Protein AF-A0A959SP92-F1 (afdb_monomer_lite)

Foldseek 3Di:
DVVLCVCCDDVNVNVVVVQVVVQVVVCVVVVHHDDDDDDDDDDPPLVVDPVSCVVVPD

Secondary structure (DSSP, 8-state):
-HHHHHHH-GGGHHHHHHHHHHHHHHHHHHTS-----------TTTTT-HHHHHHHT-

Radius of gyration: 14.28 Å; chains: 1; bounding box: 28×30×34 Å

Sequence (58 aa):
DSQKGIIIGRGGGALRQLGTEARKAIEKFVGRKVFLDLKVKVDEDWRGDDRKLRQYGY

pLDDT: mean 94.22, std 5.04, range [63.44, 98.25]

Structure (mmCIF, N/CA/C/O backbone):
data_AF-A0A959SP92-F1
#
_entry.id   AF-A0A959SP92-F1
#
loop_
_atom_site.group_PDB
_atom_site.id
_atom_site.type_symbol
_atom_site.label_atom_id
_atom_site.label_alt_id
_atom_site.label_comp_id
_atom_site.label_asym_id
_atom_site.label_entity_id
_atom_site.label_seq_id
_atom_site.pdbx_PDB_ins_code
_atom_site.Cartn_x
_atom_site.Cartn_y
_atom_site.Cartn_z
_ato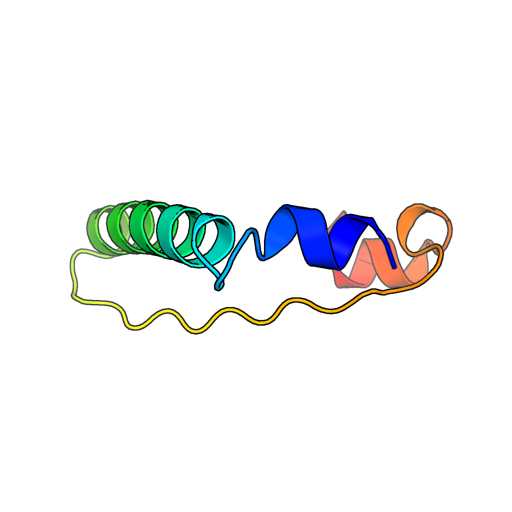m_site.occupancy
_atom_site.B_iso_or_equiv
_atom_site.auth_seq_id
_atom_site.auth_comp_id
_atom_site.auth_asym_id
_atom_site.auth_atom_id
_atom_site.pdbx_PDB_model_num
ATOM 1 N N . ASP A 1 1 ? 11.707 -0.439 -12.495 1.00 63.44 1 ASP A N 1
ATOM 2 C CA . ASP A 1 1 ? 12.040 0.417 -11.329 1.00 63.44 1 ASP A CA 1
ATOM 3 C C . ASP A 1 1 ? 11.155 1.631 -11.070 1.00 63.44 1 ASP A C 1
ATOM 5 O O . ASP A 1 1 ? 10.803 1.846 -9.913 1.00 63.44 1 ASP A O 1
ATOM 9 N N . SER A 1 2 ? 10.733 2.406 -12.078 1.00 82.62 2 SER A N 1
ATOM 10 C CA . SER A 1 2 ? 9.926 3.631 -11.870 1.00 82.62 2 SER A CA 1
ATOM 11 C C . SER A 1 2 ? 8.623 3.414 -11.080 1.00 82.62 2 SER A C 1
ATOM 13 O O . SER A 1 2 ? 8.254 4.227 -10.233 1.00 82.62 2 SER A O 1
ATOM 15 N N . GLN A 1 3 ? 7.955 2.280 -11.296 1.00 85.81 3 GLN A N 1
ATOM 16 C CA . GLN A 1 3 ? 6.681 1.928 -10.658 1.00 85.81 3 GLN A CA 1
ATOM 17 C C . GLN A 1 3 ? 6.786 1.811 -9.133 1.00 85.81 3 GLN A C 1
ATOM 19 O O . GLN A 1 3 ? 5.885 2.246 -8.416 1.00 85.81 3 GLN A O 1
ATOM 24 N N . LYS A 1 4 ? 7.902 1.274 -8.620 1.00 89.81 4 LYS A N 1
ATOM 25 C CA . LYS A 1 4 ? 8.109 1.111 -7.175 1.00 89.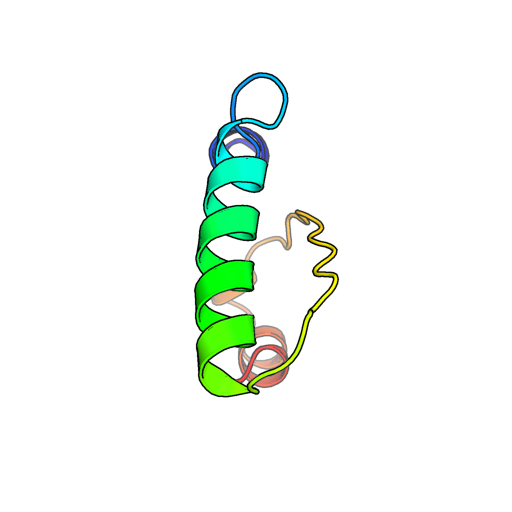81 4 LYS A CA 1
ATOM 26 C C . LYS A 1 4 ? 8.105 2.465 -6.465 1.00 89.81 4 LYS A C 1
ATOM 28 O O . LYS A 1 4 ? 7.478 2.598 -5.419 1.00 89.81 4 LYS A O 1
ATOM 33 N N . GLY A 1 5 ? 8.750 3.472 -7.055 1.00 90.81 5 GLY A N 1
ATOM 34 C CA . GLY A 1 5 ? 8.752 4.836 -6.525 1.00 90.81 5 GLY A CA 1
ATOM 35 C C . GLY A 1 5 ? 7.358 5.468 -6.510 1.00 90.81 5 GLY A C 1
ATOM 36 O O . GLY A 1 5 ? 6.991 6.102 -5.524 1.00 90.81 5 GLY A O 1
ATOM 37 N N . ILE A 1 6 ? 6.561 5.239 -7.559 1.00 91.38 6 ILE A N 1
ATOM 38 C CA . ILE A 1 6 ? 5.185 5.750 -7.670 1.00 91.38 6 ILE A CA 1
ATOM 39 C C . ILE A 1 6 ? 4.285 5.150 -6.581 1.00 91.38 6 ILE A C 1
ATOM 41 O O . ILE A 1 6 ? 3.580 5.890 -5.900 1.00 91.38 6 ILE A O 1
ATOM 45 N N . ILE A 1 7 ? 4.345 3.829 -6.376 1.00 92.94 7 ILE A N 1
ATOM 46 C CA . ILE A 1 7 ? 3.513 3.135 -5.377 1.00 92.94 7 ILE A CA 1
ATOM 47 C C . ILE A 1 7 ? 3.898 3.544 -3.950 1.00 92.94 7 ILE A C 1
ATOM 49 O O . ILE A 1 7 ? 3.031 3.731 -3.099 1.00 92.94 7 ILE A O 1
ATOM 53 N N . ILE A 1 8 ? 5.196 3.689 -3.671 1.00 94.19 8 ILE A N 1
ATOM 54 C CA . ILE A 1 8 ? 5.664 4.116 -2.347 1.00 94.19 8 ILE A CA 1
ATOM 55 C C . ILE A 1 8 ? 5.290 5.588 -2.105 1.00 94.19 8 ILE A C 1
ATOM 57 O O . ILE A 1 8 ? 4.803 5.943 -1.028 1.00 94.19 8 ILE A O 1
ATOM 61 N N . GLY A 1 9 ? 5.464 6.441 -3.115 1.00 93.31 9 GLY A N 1
ATOM 62 C CA . GLY A 1 9 ? 5.293 7.886 -3.011 1.00 93.31 9 GLY A CA 1
ATOM 63 C C . GLY A 1 9 ? 6.398 8.557 -2.186 1.00 93.31 9 GLY A C 1
ATOM 64 O O . GLY A 1 9 ? 7.227 7.908 -1.540 1.00 93.31 9 GLY A O 1
ATOM 65 N N . ARG A 1 10 ? 6.420 9.895 -2.179 1.00 93.75 10 ARG A N 1
ATOM 66 C CA . ARG A 1 10 ? 7.424 10.672 -1.433 1.00 93.75 10 ARG A CA 1
ATOM 67 C C . ARG A 1 10 ? 7.349 10.336 0.061 1.00 93.75 10 ARG A C 1
ATOM 69 O O . ARG A 1 10 ? 6.299 10.484 0.680 1.00 93.75 10 ARG A O 1
ATOM 76 N N . GLY A 1 11 ? 8.455 9.852 0.629 1.00 92.12 11 GLY A N 1
ATOM 77 C CA . GLY A 1 11 ? 8.529 9.464 2.043 1.00 92.12 11 GLY A CA 1
ATOM 78 C C . GLY A 1 11 ? 7.574 8.332 2.455 1.00 92.12 11 GLY A C 1
ATOM 79 O O . GLY A 1 11 ? 7.255 8.215 3.637 1.00 92.12 11 GLY A O 1
ATOM 80 N N . GLY A 1 12 ? 7.076 7.528 1.507 1.00 92.62 12 GLY A N 1
ATOM 81 C CA . GLY A 1 12 ? 6.107 6.463 1.787 1.00 92.62 12 GLY A CA 1
ATOM 82 C C . GLY A 1 12 ? 4.652 6.930 1.910 1.00 92.62 12 GLY A C 1
ATOM 83 O O . GLY A 1 12 ? 3.809 6.157 2.362 1.00 92.62 12 GLY A O 1
ATOM 84 N N . GLY A 1 13 ? 4.342 8.185 1.561 1.00 95.19 13 GLY A N 1
ATOM 85 C CA . GLY A 1 13 ? 3.010 8.766 1.757 1.00 95.19 13 GLY A CA 1
ATOM 86 C C . GLY A 1 13 ? 1.891 8.022 1.022 1.00 95.19 13 GLY A C 1
ATOM 87 O O . GLY A 1 13 ? 0.858 7.732 1.624 1.00 95.19 13 GLY A O 1
ATOM 88 N N . ALA A 1 14 ? 2.117 7.646 -0.240 1.00 95.25 14 ALA A N 1
ATOM 89 C CA . ALA A 1 14 ? 1.110 6.958 -1.047 1.00 95.25 14 ALA A CA 1
ATOM 90 C C . ALA A 1 14 ? 0.824 5.547 -0.507 1.00 95.25 14 ALA A C 1
ATOM 92 O O . ALA A 1 14 ? -0.336 5.182 -0.312 1.00 95.25 14 ALA A O 1
ATOM 93 N N . LEU A 1 15 ? 1.872 4.787 -0.162 1.00 95.81 15 LEU A N 1
ATOM 94 C CA . LEU A 1 15 ? 1.724 3.447 0.413 1.00 95.81 15 LEU A CA 1
ATOM 95 C C . LEU A 1 15 ? 1.015 3.477 1.773 1.00 95.81 15 LEU A C 1
ATOM 97 O O . LEU A 1 15 ? 0.174 2.623 2.048 1.00 95.81 15 LEU A O 1
ATOM 101 N N . ARG A 1 16 ? 1.315 4.473 2.618 1.00 96.12 16 ARG A N 1
ATOM 102 C CA . ARG A 1 16 ? 0.636 4.653 3.911 1.00 96.12 16 ARG A CA 1
ATOM 103 C C . ARG A 1 16 ? -0.846 4.958 3.741 1.00 96.12 16 ARG A C 1
ATOM 105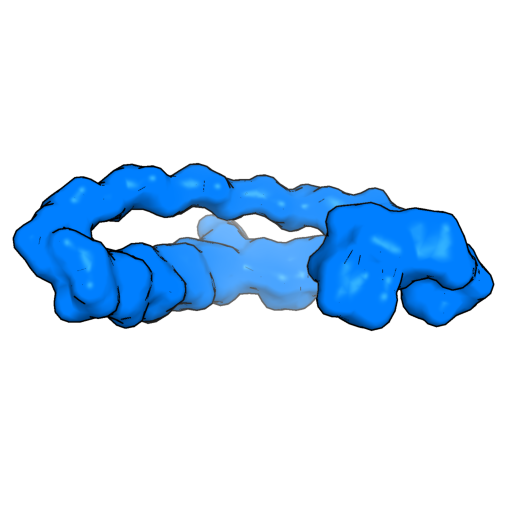 O O . ARG A 1 16 ? -1.659 4.399 4.477 1.00 96.12 16 ARG A O 1
ATOM 112 N N . GLN A 1 17 ? -1.198 5.819 2.787 1.00 96.69 17 GLN A N 1
ATOM 113 C CA . GLN A 1 17 ? -2.592 6.141 2.494 1.00 96.69 17 GLN A CA 1
ATOM 114 C C . GLN A 1 17 ? -3.341 4.899 1.999 1.00 96.69 17 GLN A C 1
ATOM 116 O O . GLN A 1 17 ? -4.363 4.537 2.578 1.00 96.69 17 GLN A O 1
ATOM 121 N N . LEU A 1 18 ? -2.782 4.195 1.009 1.00 96.69 18 LEU A N 1
ATOM 122 C CA . LEU A 1 18 ? -3.345 2.950 0.485 1.00 96.69 18 LEU A CA 1
ATOM 123 C C . LEU A 1 18 ? -3.545 1.907 1.594 1.00 96.69 18 LEU A C 1
ATOM 125 O O . LEU A 1 18 ? -4.637 1.363 1.742 1.00 96.69 18 LEU A O 1
ATOM 129 N N . GLY A 1 19 ? -2.512 1.662 2.404 1.00 97.31 19 GLY A N 1
ATOM 130 C CA . GLY A 1 19 ? -2.575 0.702 3.505 1.00 97.31 19 GLY A CA 1
ATOM 131 C C . GLY A 1 19 ? -3.583 1.095 4.583 1.00 97.31 19 GLY A C 1
ATOM 132 O O . GLY A 1 19 ? -4.261 0.229 5.130 1.00 97.31 19 GLY A O 1
ATOM 133 N N . THR A 1 20 ? -3.741 2.392 4.856 1.00 97.69 20 THR A N 1
ATOM 134 C CA . THR A 1 20 ? -4.729 2.888 5.824 1.00 97.69 20 THR A CA 1
ATOM 135 C C . THR A 1 20 ? -6.154 2.628 5.352 1.00 97.69 20 THR A C 1
ATOM 137 O O . THR A 1 20 ? -6.958 2.105 6.125 1.00 97.69 20 THR A O 1
ATOM 140 N N . GLU A 1 21 ? -6.464 2.956 4.099 1.00 97.88 21 GLU A N 1
ATOM 141 C CA . GLU A 1 21 ? -7.806 2.757 3.548 1.00 97.88 21 GLU A CA 1
ATOM 142 C C . GLU A 1 21 ? -8.132 1.269 3.372 1.00 97.88 21 GLU A C 1
ATOM 144 O O . GLU A 1 21 ? -9.203 0.821 3.784 1.00 97.88 21 GLU A O 1
ATOM 149 N N . ALA A 1 22 ? -7.175 0.470 2.887 1.00 98.06 22 ALA A N 1
ATOM 150 C CA . ALA A 1 22 ? -7.323 -0.981 2.800 1.00 98.06 22 ALA A CA 1
ATOM 151 C C . ALA A 1 22 ? -7.561 -1.614 4.180 1.00 98.06 22 ALA A C 1
ATOM 153 O O . ALA A 1 22 ? -8.492 -2.401 4.348 1.00 98.06 22 ALA A O 1
ATOM 154 N N . ARG A 1 23 ? -6.776 -1.230 5.199 1.00 98.25 23 ARG A N 1
ATOM 155 C CA . ARG A 1 23 ? -6.949 -1.726 6.572 1.00 98.25 23 ARG A CA 1
ATOM 156 C C . ARG A 1 23 ? -8.338 -1.394 7.111 1.00 98.25 23 ARG A C 1
ATOM 158 O O . ARG A 1 23 ? -8.988 -2.291 7.627 1.00 98.25 23 ARG A O 1
ATOM 165 N N . LYS A 1 24 ? -8.824 -0.155 6.958 1.00 98.12 24 LYS A N 1
ATOM 166 C CA . LYS A 1 24 ? -10.179 0.234 7.400 1.00 98.12 24 LYS A CA 1
ATOM 167 C C . LYS A 1 24 ? -11.267 -0.608 6.726 1.00 98.12 24 LYS A C 1
ATOM 169 O O . LYS A 1 24 ? -12.206 -1.035 7.395 1.00 98.12 24 LYS A O 1
ATOM 174 N N . ALA A 1 25 ? -11.141 -0.861 5.422 1.00 98.12 25 ALA A N 1
ATOM 175 C CA . ALA A 1 25 ? -12.086 -1.698 4.687 1.00 98.12 25 ALA A CA 1
ATOM 176 C C . ALA A 1 25 ? -12.088 -3.146 5.208 1.00 98.12 25 ALA A C 1
ATOM 178 O O . ALA A 1 25 ? -13.155 -3.712 5.449 1.00 98.12 25 ALA A O 1
ATOM 179 N N . ILE A 1 26 ? -10.904 -3.716 5.457 1.00 98.00 26 ILE A N 1
ATOM 180 C CA . ILE A 1 26 ? -10.757 -5.065 6.021 1.00 98.00 26 ILE A CA 1
ATOM 181 C C . ILE A 1 26 ? -11.309 -5.122 7.450 1.00 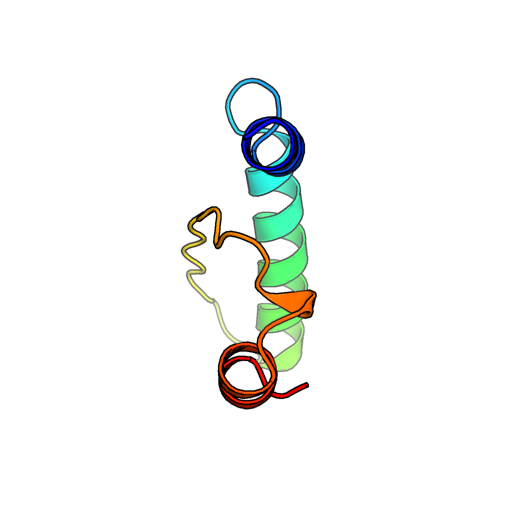98.00 26 ILE A C 1
ATOM 183 O O . ILE A 1 26 ? -12.053 -6.039 7.778 1.00 98.00 26 ILE A O 1
ATOM 187 N N . GLU A 1 27 ? -10.998 -4.145 8.303 1.00 98.06 27 GLU A N 1
ATOM 188 C CA . GLU A 1 27 ? -11.522 -4.085 9.675 1.00 98.06 27 GLU A CA 1
ATOM 189 C C . GLU A 1 27 ? -13.049 -4.016 9.692 1.00 98.06 27 GLU A C 1
ATOM 191 O O . GLU A 1 27 ? -13.681 -4.711 10.485 1.00 98.06 27 GLU A O 1
ATOM 196 N N . LYS A 1 28 ? -13.650 -3.237 8.781 1.00 97.88 28 LYS A N 1
ATOM 197 C CA . LYS A 1 28 ? -15.107 -3.170 8.620 1.00 97.88 28 LYS A CA 1
ATOM 198 C C . LYS A 1 28 ? -15.697 -4.511 8.183 1.00 97.88 28 LYS A C 1
ATOM 200 O O . LYS A 1 28 ? -16.762 -4.881 8.663 1.00 97.88 28 LYS A O 1
ATOM 205 N N . PHE A 1 29 ? -15.022 -5.225 7.285 1.00 97.75 29 PHE A N 1
ATOM 206 C CA . PHE A 1 29 ? -15.477 -6.524 6.792 1.00 97.75 29 PHE A CA 1
ATOM 207 C C . PHE A 1 29 ? -15.362 -7.631 7.851 1.00 97.75 29 PHE A C 1
ATOM 209 O O . PHE A 1 29 ? -16.276 -8.432 8.007 1.00 97.75 29 PHE A O 1
ATOM 216 N N . VAL A 1 30 ? -14.254 -7.669 8.597 1.00 97.12 30 VAL A N 1
ATOM 217 C CA . VAL A 1 30 ? -13.958 -8.739 9.568 1.00 97.12 30 VAL A CA 1
ATOM 218 C C . VAL A 1 30 ? -14.497 -8.420 10.973 1.00 97.12 30 VAL A C 1
ATOM 220 O O . VAL A 1 30 ? -14.601 -9.312 11.810 1.00 97.12 30 VAL A O 1
ATOM 223 N N . GLY A 1 31 ? -14.839 -7.161 11.263 1.00 97.31 31 GLY A N 1
ATOM 224 C CA . GLY A 1 31 ? -15.423 -6.739 12.542 1.00 97.31 31 GLY A CA 1
ATOM 225 C C . GLY A 1 31 ? -14.436 -6.700 13.715 1.00 97.31 31 GLY A C 1
ATOM 226 O O . GLY A 1 31 ? -14.846 -6.729 14.873 1.00 97.31 31 GLY A O 1
ATOM 227 N N . ARG A 1 32 ? -13.127 -6.650 13.446 1.00 96.75 32 ARG A N 1
ATOM 228 C CA . ARG A 1 32 ? -12.064 -6.621 14.466 1.00 96.75 32 ARG A CA 1
ATOM 229 C C . ARG A 1 32 ? -10.895 -5.756 14.020 1.00 96.75 32 ARG A C 1
ATOM 231 O O . ARG A 1 32 ? -10.739 -5.504 12.829 1.00 96.75 32 ARG A O 1
ATOM 238 N N . LYS A 1 33 ? -10.047 -5.350 14.968 1.00 96.75 33 LYS A N 1
ATOM 239 C CA . LYS A 1 33 ? -8.796 -4.639 14.660 1.00 96.75 33 LYS A CA 1
ATOM 240 C C . LYS A 1 33 ? -7.849 -5.536 13.863 1.00 96.75 33 LYS A C 1
ATOM 242 O O . LYS A 1 33 ? -7.706 -6.718 14.176 1.00 96.75 33 LYS A O 1
ATOM 247 N N . VAL A 1 34 ? -7.187 -4.958 12.865 1.00 97.19 34 VAL A N 1
ATOM 248 C CA . VAL A 1 34 ? -6.256 -5.657 11.972 1.00 97.19 34 VAL A CA 1
ATOM 249 C C . VAL A 1 34 ? -4.954 -4.875 11.881 1.00 97.19 34 VAL A C 1
ATOM 251 O O . VAL A 1 34 ? -4.952 -3.663 11.683 1.00 97.19 34 VAL A O 1
ATOM 254 N N . PHE A 1 35 ? -3.833 -5.583 11.981 1.00 97.25 35 PHE A N 1
ATOM 255 C CA . PHE A 1 35 ? -2.529 -5.057 11.600 1.00 97.25 35 PHE A CA 1
ATOM 256 C C . PHE A 1 35 ? -2.216 -5.497 10.167 1.00 97.25 35 PHE A C 1
ATOM 258 O O . PHE A 1 35 ? -2.249 -6.690 9.872 1.00 97.25 35 PHE A O 1
ATOM 265 N N . LEU A 1 36 ? -1.944 -4.537 9.281 1.00 97.00 36 LEU A N 1
ATOM 266 C CA . LEU A 1 36 ? -1.659 -4.781 7.866 1.00 97.00 36 LEU A CA 1
ATOM 267 C C . LEU A 1 36 ? -0.243 -4.290 7.536 1.00 97.00 36 LEU A C 1
ATOM 269 O O . LEU A 1 36 ? -0.004 -3.084 7.525 1.00 97.00 36 LEU A O 1
ATOM 273 N N . ASP A 1 37 ? 0.672 -5.225 7.263 1.00 96.50 37 ASP A N 1
ATOM 274 C CA . ASP A 1 37 ? 2.028 -4.948 6.769 1.00 96.50 37 ASP A CA 1
ATOM 275 C C . ASP A 1 37 ? 2.072 -5.100 5.242 1.00 96.50 37 ASP A C 1
ATOM 277 O O . ASP A 1 37 ? 1.643 -6.120 4.701 1.00 96.50 37 ASP A O 1
ATOM 281 N N . LEU A 1 38 ? 2.578 -4.082 4.541 1.00 95.94 38 LEU A N 1
ATOM 282 C CA . LEU A 1 38 ? 2.621 -4.030 3.078 1.00 95.94 38 LEU A CA 1
ATOM 283 C C . LEU A 1 38 ? 4.053 -3.817 2.590 1.00 95.94 38 LEU A C 1
ATOM 285 O O . LEU A 1 38 ? 4.743 -2.894 3.022 1.00 95.94 38 LEU A O 1
ATOM 289 N N . LYS A 1 39 ? 4.478 -4.633 1.619 1.00 94.38 39 LYS A N 1
ATOM 290 C CA . LYS A 1 39 ? 5.812 -4.565 1.007 1.00 94.38 39 LYS A CA 1
ATOM 291 C C . LYS A 1 39 ? 5.694 -4.411 -0.502 1.00 94.38 39 LYS A C 1
ATOM 293 O O . LYS A 1 39 ? 4.971 -5.157 -1.154 1.00 94.38 39 LYS A O 1
ATOM 298 N N . VAL A 1 40 ? 6.446 -3.464 -1.060 1.00 93.62 40 VAL A N 1
ATOM 299 C CA . VAL A 1 40 ? 6.486 -3.224 -2.507 1.00 93.62 40 VAL A CA 1
ATOM 300 C C . VAL A 1 40 ? 7.692 -3.939 -3.108 1.00 93.62 40 VAL A C 1
ATOM 302 O O . VAL A 1 40 ? 8.843 -3.600 -2.811 1.00 93.62 40 VAL A O 1
ATOM 305 N N . LYS A 1 41 ? 7.423 -4.907 -3.984 1.00 92.75 41 LYS A N 1
ATOM 306 C CA . LYS A 1 41 ? 8.422 -5.640 -4.767 1.00 92.75 41 LYS A CA 1
ATOM 307 C C . LYS A 1 41 ? 8.201 -5.363 -6.256 1.00 92.75 41 LYS A C 1
ATOM 309 O O . LYS A 1 41 ? 7.063 -5.220 -6.689 1.00 92.75 41 LYS A O 1
ATOM 314 N N . VAL A 1 42 ? 9.290 -5.270 -7.017 1.00 92.75 42 VAL A N 1
ATOM 315 C CA . VAL A 1 42 ? 9.238 -5.300 -8.484 1.00 92.75 42 VAL A CA 1
ATOM 316 C C . VAL A 1 42 ? 9.408 -6.753 -8.903 1.00 92.75 42 VAL A C 1
ATOM 318 O O . VAL A 1 42 ? 10.353 -7.408 -8.463 1.00 92.75 42 VAL A O 1
ATOM 321 N N . ASP A 1 43 ? 8.474 -7.249 -9.702 1.00 92.75 43 ASP A N 1
ATOM 322 C CA . ASP A 1 43 ? 8.586 -8.529 -10.389 1.00 92.75 43 ASP A CA 1
ATOM 323 C C . ASP A 1 43 ? 8.641 -8.229 -11.888 1.00 92.75 43 ASP A C 1
ATOM 325 O O . ASP A 1 43 ? 7.754 -7.565 -12.425 1.00 92.75 43 ASP A O 1
ATOM 329 N N . GLU A 1 44 ? 9.732 -8.595 -12.548 1.00 92.31 44 GLU A N 1
ATOM 330 C CA . GLU A 1 44 ? 9.942 -8.242 -13.950 1.00 92.31 44 GLU A CA 1
ATOM 331 C C . GLU A 1 44 ? 9.051 -9.084 -14.863 1.0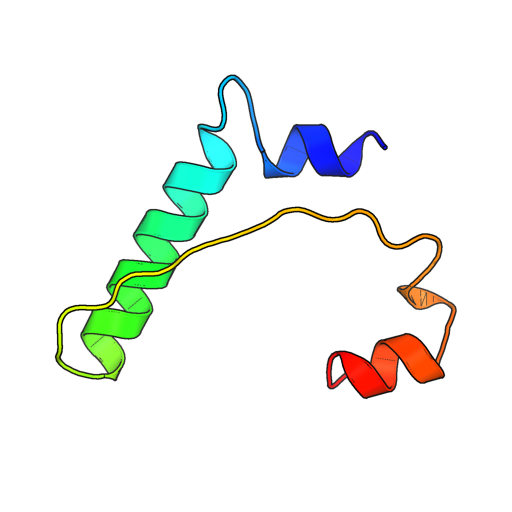0 92.31 44 GLU A C 1
ATOM 333 O O . GLU A 1 44 ? 8.911 -10.296 -14.680 1.00 92.31 44 GLU A O 1
ATOM 338 N N . ASP A 1 45 ? 8.425 -8.406 -15.826 1.00 91.50 45 ASP A N 1
ATOM 339 C CA . ASP A 1 45 ? 7.538 -8.979 -16.844 1.00 91.50 45 ASP A CA 1
ATOM 340 C C . ASP A 1 45 ? 6.492 -9.976 -16.311 1.00 91.50 45 ASP A C 1
ATOM 342 O O . ASP A 1 45 ? 6.120 -10.956 -16.952 1.00 91.50 45 ASP A O 1
ATOM 346 N N . TRP A 1 46 ? 5.985 -9.739 -15.097 1.00 93.94 46 TRP A N 1
ATOM 347 C CA . TRP A 1 46 ? 5.087 -10.695 -14.447 1.00 93.94 46 TRP A CA 1
ATOM 348 C C . TRP A 1 46 ? 3.762 -10.911 -15.182 1.00 93.94 46 TRP A C 1
ATOM 350 O O . TRP A 1 46 ? 3.131 -11.947 -15.010 1.00 93.94 46 TRP A O 1
ATOM 360 N N . ARG A 1 47 ? 3.355 -9.943 -16.011 1.00 92.12 47 ARG A N 1
ATOM 361 C CA . ARG A 1 47 ? 2.146 -10.031 -16.839 1.00 92.12 47 ARG A CA 1
ATOM 362 C C . ARG A 1 47 ? 2.328 -10.911 -18.078 1.00 92.12 47 ARG A C 1
ATOM 364 O O . ARG A 1 47 ? 1.326 -11.347 -18.625 1.00 92.12 47 ARG A O 1
ATOM 371 N N . GLY A 1 48 ? 3.566 -11.138 -18.522 1.00 94.94 48 GLY A N 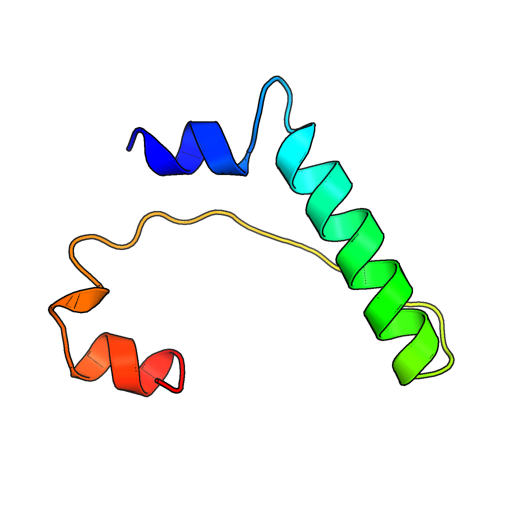1
ATOM 372 C CA . GLY A 1 48 ? 3.888 -12.033 -19.637 1.00 94.94 48 GLY A CA 1
ATOM 373 C C . GLY A 1 48 ? 4.119 -13.487 -19.212 1.00 94.94 48 GLY A C 1
ATOM 374 O O . GLY A 1 48 ? 4.103 -14.381 -20.053 1.00 94.94 48 GLY A O 1
ATOM 375 N N . ASP A 1 49 ? 4.312 -13.744 -17.914 1.00 95.75 49 ASP A N 1
ATOM 376 C CA . ASP A 1 49 ? 4.553 -15.083 -17.369 1.00 95.75 49 ASP A CA 1
ATOM 377 C C . ASP A 1 49 ? 3.252 -15.691 -16.815 1.00 95.75 49 ASP A C 1
ATOM 379 O O . ASP A 1 49 ? 2.804 -15.393 -15.705 1.00 95.75 49 ASP A O 1
ATOM 383 N N . ASP A 1 50 ? 2.676 -16.613 -17.583 1.00 94.88 50 ASP A N 1
ATOM 384 C CA . ASP A 1 50 ? 1.442 -17.340 -17.268 1.00 94.88 50 ASP A CA 1
ATOM 385 C C . ASP A 1 50 ? 1.512 -18.123 -15.937 1.00 94.88 50 ASP A C 1
ATOM 387 O O . ASP A 1 50 ? 0.516 -18.317 -15.238 1.00 94.88 50 ASP A O 1
ATOM 391 N N . ARG A 1 51 ? 2.710 -18.552 -15.516 1.00 95.44 51 ARG A N 1
ATOM 392 C CA . ARG A 1 51 ? 2.911 -19.182 -14.202 1.00 95.44 51 ARG A CA 1
ATOM 393 C C . ARG A 1 51 ? 2.828 -18.152 -13.071 1.00 95.44 51 ARG A C 1
ATOM 395 O O . ARG A 1 51 ? 2.269 -18.479 -12.025 1.00 95.44 51 ARG A O 1
ATOM 402 N N . LYS A 1 52 ? 3.346 -16.932 -13.259 1.00 94.44 52 LYS A N 1
ATOM 403 C CA . LYS A 1 52 ? 3.224 -15.851 -12.259 1.00 94.44 52 LYS A CA 1
ATOM 404 C C . LYS A 1 52 ? 1.779 -15.375 -12.133 1.00 94.44 52 LYS A C 1
ATOM 406 O O . LYS A 1 52 ? 1.305 -15.201 -11.015 1.00 94.44 52 LYS A O 1
ATOM 411 N N . LEU A 1 53 ? 1.062 -15.249 -13.252 1.00 95.00 53 LEU A N 1
ATOM 412 C CA . LEU A 1 53 ? -0.367 -14.916 -13.257 1.00 95.00 53 LEU A CA 1
ATOM 413 C C . LEU A 1 53 ? -1.182 -15.909 -12.423 1.00 95.00 53 LEU A C 1
ATOM 415 O O . LEU A 1 53 ? -1.852 -15.494 -11.475 1.00 95.00 53 LEU A O 1
ATOM 419 N N . ARG A 1 54 ? -1.002 -17.215 -12.674 1.00 95.00 54 ARG A N 1
ATOM 420 C CA . ARG A 1 54 ? -1.620 -18.275 -11.861 1.00 95.00 54 ARG A CA 1
ATOM 421 C C . ARG A 1 54 ? -1.290 -18.154 -10.373 1.00 95.00 54 ARG A C 1
ATOM 423 O O . ARG A 1 54 ? -2.163 -18.356 -9.537 1.00 95.00 54 ARG A O 1
ATOM 430 N N . GLN A 1 55 ? -0.046 -17.822 -10.021 1.00 94.19 55 GLN A N 1
ATOM 431 C CA . GLN A 1 55 ? 0.361 -17.656 -8.620 1.00 94.19 55 GLN A CA 1
ATOM 432 C C . GLN A 1 55 ? -0.333 -16.465 -7.938 1.00 94.19 55 GLN A C 1
ATOM 434 O O . GLN A 1 55 ? -0.587 -16.511 -6.735 1.00 94.19 55 GLN A O 1
ATOM 439 N N . TYR A 1 56 ? -0.631 -15.402 -8.684 1.00 94.38 56 TYR A N 1
ATOM 440 C CA . TYR A 1 56 ? -1.345 -14.230 -8.174 1.00 94.38 56 TYR A CA 1
ATOM 441 C C . TYR A 1 56 ? -2.872 -14.383 -8.207 1.00 94.38 56 TYR A C 1
ATOM 443 O O . TYR A 1 56 ? -3.569 -13.522 -7.672 1.00 94.38 56 TYR A O 1
ATOM 451 N N . GLY A 1 57 ? -3.381 -15.473 -8.788 1.00 95.00 57 GLY A N 1
ATOM 452 C CA . GLY A 1 57 ? -4.811 -15.759 -8.891 1.00 95.00 57 GLY A CA 1
ATOM 453 C C . GLY A 1 57 ? -5.521 -15.036 -10.038 1.00 95.00 57 GLY A C 1
ATOM 454 O O . GLY A 1 57 ? -6.731 -14.837 -9.939 1.00 95.00 57 GLY A O 1
ATOM 455 N N . TYR A 1 58 ? -4.781 -14.629 -11.079 1.00 92.06 58 TYR A N 1
ATOM 456 C CA . TYR A 1 58 ? -5.341 -14.161 -12.355 1.00 92.06 58 TYR A CA 1
ATOM 457 C C . TYR A 1 58 ? -5.666 -15.322 -13.294 1.00 92.06 58 TYR A C 1
ATOM 459 O O . TYR A 1 58 ? -4.987 -16.373 -13.194 1.00 92.06 58 TYR A O 1
#